Protein AF-A0A183LHF1-F1 (afdb_monomer_lite)

Sequence (135 aa):
MEDNWKGIKETLTSTCQEVLCRNKRRHKKWISVDTLDNIQERENKKTVINNDLKQLYDTTKKLVRKHSKPERLIKDKKCKPITEIQEQKKRWLEHFVELLYSPAPLDSQDIEAAHTDIHLDVTLPTVEEIRMAII

Structure (mmCIF, N/CA/C/O backbone):
data_AF-A0A183LHF1-F1
#
_entry.id   AF-A0A183LHF1-F1
#
loop_
_atom_site.group_PDB
_atom_site.id
_atom_site.type_symbol
_atom_site.label_atom_id
_atom_site.label_alt_id
_atom_site.label_comp_id
_atom_site.label_asym_id
_atom_site.label_entity_id
_atom_site.label_seq_id
_atom_site.pdbx_PDB_ins_code
_atom_site.Cartn_x
_atom_site.Cartn_y
_atom_site.Cartn_z
_atom_site.occupancy
_atom_site.B_iso_or_equiv
_atom_site.auth_seq_id
_atom_site.auth_comp_id
_atom_site.auth_asym_id
_atom_site.auth_atom_id
_atom_site.pdbx_PDB_model_num
ATOM 1 N N . MET A 1 1 ? 48.823 24.822 -56.031 1.00 61.16 1 MET A N 1
ATOM 2 C CA . MET A 1 1 ? 49.327 24.619 -54.651 1.00 61.16 1 MET A CA 1
ATOM 3 C C . MET A 1 1 ? 48.181 24.392 -53.664 1.00 61.16 1 MET A C 1
ATOM 5 O O . MET A 1 1 ? 48.345 23.535 -52.803 1.00 61.16 1 MET A O 1
ATOM 9 N N . GLU A 1 2 ? 47.021 25.050 -53.830 1.00 70.25 2 GLU A N 1
ATOM 10 C CA . GLU A 1 2 ? 45.779 24.762 -53.079 1.00 70.25 2 GLU A CA 1
ATOM 11 C C . GLU A 1 2 ? 45.395 23.275 -53.020 1.00 70.25 2 GLU A C 1
ATOM 13 O O . GLU A 1 2 ? 45.027 22.778 -51.958 1.00 70.25 2 GLU A O 1
ATOM 18 N N . ASP A 1 3 ? 45.484 22.558 -54.144 1.00 76.31 3 ASP A N 1
ATOM 19 C CA . ASP A 1 3 ? 44.961 21.186 -54.238 1.00 76.31 3 ASP A CA 1
ATOM 20 C C . ASP A 1 3 ? 45.717 20.195 -53.347 1.00 76.31 3 ASP A C 1
ATOM 22 O O . ASP A 1 3 ? 45.119 19.300 -52.751 1.00 76.31 3 ASP A O 1
ATOM 26 N N . ASN A 1 4 ? 47.027 20.400 -53.184 1.00 82.81 4 ASN A N 1
ATOM 27 C CA . ASN A 1 4 ? 47.843 19.584 -52.287 1.00 82.81 4 ASN A CA 1
ATOM 28 C C . ASN A 1 4 ? 47.452 19.823 -50.822 1.00 82.81 4 ASN A C 1
ATOM 30 O O . ASN A 1 4 ? 47.304 18.891 -50.034 1.00 82.81 4 ASN A O 1
ATOM 34 N N . TRP A 1 5 ? 47.213 21.087 -50.467 1.00 82.12 5 TRP A N 1
ATOM 35 C CA . TRP A 1 5 ? 46.762 21.455 -49.130 1.00 82.12 5 TRP A CA 1
ATOM 36 C C . TRP A 1 5 ? 45.366 20.902 -48.817 1.00 82.12 5 TRP A C 1
ATOM 38 O O . TRP A 1 5 ? 45.108 20.426 -47.709 1.00 82.12 5 TRP A O 1
ATOM 48 N N . LYS A 1 6 ? 44.479 20.889 -49.815 1.00 91.31 6 LYS A N 1
ATOM 49 C CA . LYS A 1 6 ? 43.157 20.269 -49.718 1.00 91.31 6 LYS A CA 1
ATOM 50 C C . LYS A 1 6 ? 43.257 18.763 -49.447 1.00 91.31 6 LYS A C 1
ATOM 52 O O . LYS A 1 6 ? 42.612 18.283 -48.516 1.00 91.31 6 LYS A O 1
ATOM 57 N N . GLY A 1 7 ? 44.122 18.047 -50.171 1.00 91.88 7 GLY A N 1
ATOM 58 C CA . GLY A 1 7 ? 44.333 16.607 -49.973 1.00 91.88 7 GLY A CA 1
ATOM 59 C C . GLY A 1 7 ? 44.878 16.256 -48.582 1.00 91.88 7 GLY A C 1
ATOM 60 O O . GLY A 1 7 ? 44.431 15.292 -47.954 1.00 91.88 7 GLY A O 1
ATOM 61 N N . ILE A 1 8 ? 45.780 17.084 -48.045 1.00 91.44 8 ILE A N 1
ATOM 62 C CA . ILE A 1 8 ? 46.306 16.919 -46.679 1.00 91.44 8 ILE A CA 1
ATOM 63 C C . ILE A 1 8 ? 45.191 17.121 -45.643 1.00 91.44 8 ILE A C 1
ATOM 65 O O . ILE A 1 8 ? 45.056 16.348 -44.696 1.00 91.44 8 ILE A O 1
ATOM 69 N N . LYS A 1 9 ? 44.339 18.133 -45.825 1.00 90.12 9 LYS A N 1
ATOM 70 C CA . LYS A 1 9 ? 43.229 18.402 -44.902 1.00 90.12 9 LYS A CA 1
ATOM 71 C C . LYS A 1 9 ? 42.185 17.280 -44.906 1.00 90.12 9 LYS A C 1
ATOM 73 O O . LYS A 1 9 ? 41.663 16.923 -43.848 1.00 90.12 9 LYS A O 1
ATOM 78 N N . GLU A 1 10 ? 41.889 16.715 -46.074 1.00 90.75 10 GLU A N 1
ATOM 79 C CA . GLU A 1 10 ? 40.945 15.603 -46.234 1.00 90.75 10 GLU A CA 1
ATOM 80 C C . GLU A 1 10 ? 41.475 14.303 -45.620 1.00 90.75 10 GLU A C 1
ATOM 82 O O . GLU A 1 10 ? 40.746 13.642 -44.878 1.00 90.75 10 GLU A O 1
ATOM 87 N N . THR A 1 11 ? 42.752 13.976 -45.839 1.00 93.31 11 THR A N 1
ATOM 88 C CA . THR A 1 11 ? 43.387 12.790 -45.235 1.00 93.31 11 THR A CA 1
ATOM 89 C C . THR A 1 11 ? 43.414 12.883 -43.714 1.00 93.31 11 THR A C 1
ATOM 91 O O . THR A 1 11 ? 42.981 11.950 -43.043 1.00 93.31 11 THR A O 1
ATOM 94 N N . LEU A 1 12 ? 43.802 14.032 -43.155 1.00 89.81 12 LEU A N 1
ATOM 95 C CA . LEU A 1 12 ? 43.815 14.240 -41.704 1.00 89.81 12 LEU A CA 1
ATOM 96 C C . LEU A 1 12 ? 42.403 14.153 -41.099 1.00 89.81 12 LEU A C 1
ATOM 98 O O . LEU A 1 12 ? 42.202 13.536 -40.054 1.00 89.81 12 LEU A O 1
ATOM 102 N N . THR A 1 13 ? 41.403 14.706 -41.793 1.00 87.06 13 THR A N 1
ATOM 103 C CA . THR A 1 13 ? 39.990 14.612 -41.391 1.00 87.06 13 THR A CA 1
ATOM 104 C C . THR A 1 13 ? 39.491 13.166 -41.430 1.00 87.06 13 THR A C 1
ATOM 106 O O . THR A 1 13 ? 38.764 12.752 -40.526 1.00 87.06 13 THR A O 1
ATOM 109 N N . SER A 1 14 ? 39.890 12.387 -42.439 1.00 88.00 14 SER A N 1
ATOM 110 C CA . SER A 1 14 ? 39.530 10.972 -42.568 1.00 88.00 14 SER A CA 1
ATOM 111 C C . SER A 1 14 ? 40.136 10.140 -41.442 1.00 88.00 14 SER A C 1
ATOM 113 O O . SER A 1 14 ? 39.407 9.432 -40.750 1.00 88.00 14 SER A O 1
ATOM 115 N N . THR A 1 15 ? 41.435 10.303 -41.178 1.00 87.88 15 THR A N 1
ATOM 116 C CA . THR A 1 15 ? 42.129 9.602 -40.091 1.00 87.88 15 THR A CA 1
ATOM 117 C C . THR A 1 15 ? 41.528 9.956 -38.734 1.00 87.88 15 THR A C 1
ATOM 119 O O . THR A 1 15 ? 41.270 9.071 -37.924 1.00 87.88 15 THR A O 1
ATOM 122 N N . CYS A 1 16 ? 41.209 11.231 -38.479 1.00 76.25 16 CYS A N 1
ATOM 123 C CA . CYS A 1 16 ? 40.510 11.617 -37.254 1.00 76.25 16 CYS A CA 1
ATOM 124 C C . CYS A 1 16 ? 39.110 10.989 -37.157 1.00 76.25 16 CYS A C 1
ATOM 126 O O . CYS A 1 16 ? 38.717 10.571 -36.074 1.00 76.25 16 CYS A O 1
ATOM 128 N N . GLN A 1 17 ? 38.351 10.891 -38.252 1.00 81.00 17 GLN A N 1
ATOM 129 C CA . GLN A 1 17 ? 37.031 10.244 -38.247 1.00 81.00 17 GLN A CA 1
ATOM 130 C C . GLN A 1 17 ? 37.096 8.723 -38.030 1.00 81.00 17 GLN A C 1
ATOM 132 O O . GLN A 1 17 ? 36.169 8.163 -37.433 1.00 81.00 17 GLN A O 1
ATOM 137 N N . GLU A 1 18 ? 38.161 8.078 -38.507 1.00 79.44 18 GLU A N 1
ATOM 138 C CA . GLU A 1 18 ? 38.438 6.648 -38.356 1.00 79.44 18 GLU A CA 1
ATOM 139 C C . GLU A 1 18 ? 38.912 6.316 -36.934 1.00 79.44 18 GLU A C 1
ATOM 141 O O . GLU A 1 18 ? 38.310 5.478 -36.262 1.00 79.44 18 GLU A O 1
ATOM 146 N N . VAL A 1 19 ? 39.906 7.054 -36.423 1.00 79.19 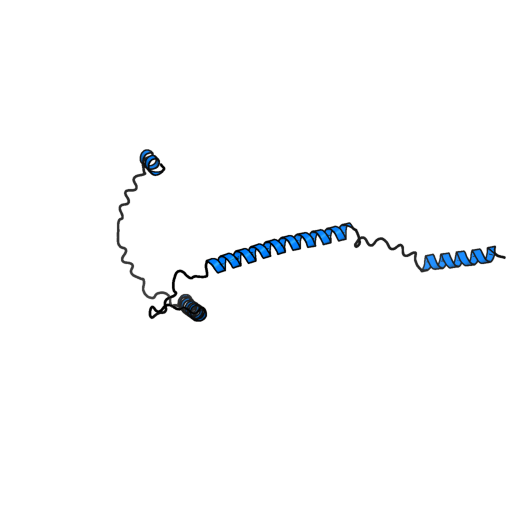19 VAL A N 1
ATOM 147 C CA . VAL A 1 19 ? 40.457 6.879 -35.068 1.00 79.19 19 VAL A CA 1
ATOM 148 C C . VAL A 1 19 ? 39.430 7.236 -33.995 1.00 79.19 19 VAL A C 1
ATOM 150 O O . VAL A 1 19 ? 39.270 6.503 -33.022 1.00 79.19 19 VAL A O 1
ATOM 153 N N . LEU A 1 20 ? 38.676 8.326 -34.176 1.00 71.44 20 LEU A N 1
ATOM 154 C CA . LEU A 1 20 ? 37.611 8.715 -33.245 1.00 71.44 20 LEU A CA 1
ATOM 155 C C . LEU A 1 20 ? 36.328 7.894 -33.432 1.00 71.44 20 LEU A C 1
ATOM 157 O O . LEU A 1 20 ? 35.336 8.227 -32.781 1.00 71.44 20 LEU A O 1
ATOM 161 N N . CYS A 1 21 ? 36.345 6.869 -34.306 1.00 55.97 21 CYS A N 1
ATOM 162 C CA . CYS A 1 21 ? 35.245 5.957 -34.615 1.00 55.97 21 CYS A CA 1
ATOM 163 C C . CYS A 1 21 ? 33.910 6.692 -34.589 1.00 55.97 21 CYS A C 1
ATOM 165 O O . CYS A 1 21 ? 33.253 6.594 -33.557 1.00 55.97 21 CYS A O 1
ATOM 167 N N . ARG A 1 22 ? 33.534 7.442 -35.654 1.00 58.31 22 ARG A N 1
ATOM 168 C CA . ARG A 1 22 ? 32.258 8.203 -35.766 1.00 58.31 22 ARG A CA 1
ATOM 169 C C . ARG A 1 22 ? 31.235 7.656 -34.786 1.00 58.31 22 ARG A C 1
ATOM 171 O O . ARG A 1 22 ? 30.554 6.669 -35.084 1.00 58.31 22 ARG A O 1
ATOM 178 N N . ASN A 1 23 ? 31.187 8.265 -33.602 1.00 59.03 23 ASN A N 1
ATOM 179 C CA . ASN A 1 23 ? 30.394 7.750 -32.507 1.00 59.03 23 ASN A CA 1
ATOM 180 C C . ASN A 1 23 ? 28.981 8.201 -32.852 1.00 59.03 23 ASN A C 1
ATOM 182 O O . ASN A 1 23 ? 28.476 9.202 -32.343 1.00 59.03 23 ASN A O 1
ATOM 186 N N . LYS A 1 24 ? 28.379 7.525 -33.844 1.00 59.06 24 LYS A N 1
ATOM 187 C CA . LYS A 1 24 ? 26.953 7.559 -34.099 1.00 59.06 24 LYS A CA 1
ATOM 188 C C . LYS A 1 24 ? 26.428 7.216 -32.734 1.00 59.06 24 LYS A C 1
ATOM 190 O O . LYS A 1 24 ? 26.605 6.076 -32.304 1.00 59.06 24 LYS A O 1
ATOM 195 N N . ARG A 1 25 ? 25.905 8.217 -32.022 1.00 59.88 25 ARG A N 1
ATOM 196 C CA . ARG A 1 25 ? 25.139 8.004 -30.807 1.00 59.88 25 ARG A CA 1
ATOM 197 C C . ARG A 1 25 ? 24.043 7.066 -31.262 1.00 59.88 25 ARG A C 1
ATOM 199 O O . ARG A 1 25 ? 23.038 7.505 -31.811 1.00 59.88 25 ARG A O 1
ATOM 206 N N . ARG A 1 26 ? 24.312 5.762 -31.184 1.00 54.00 26 ARG A N 1
ATOM 207 C CA . ARG A 1 26 ? 23.339 4.729 -31.460 1.00 54.00 26 ARG A CA 1
ATOM 208 C C . ARG A 1 26 ? 22.275 5.099 -30.472 1.00 54.00 26 ARG A C 1
ATOM 210 O O . ARG A 1 26 ? 22.586 5.150 -29.279 1.00 54.00 26 ARG A O 1
ATOM 217 N N . HIS A 1 27 ? 21.124 5.525 -30.986 1.00 61.38 27 HIS A N 1
ATOM 218 C CA . HIS A 1 27 ? 19.997 5.886 -30.155 1.00 61.38 27 HIS A CA 1
ATOM 219 C C . HIS A 1 27 ? 19.922 4.801 -29.096 1.00 61.38 27 HIS A C 1
ATOM 221 O O . HIS A 1 27 ? 19.747 3.621 -29.418 1.00 61.38 27 HIS A O 1
ATOM 227 N N . LYS A 1 28 ? 20.237 5.165 -27.851 1.00 59.06 28 LYS A N 1
ATOM 228 C CA . LYS A 1 28 ? 20.337 4.157 -26.813 1.00 59.06 28 LYS A CA 1
ATOM 229 C C . LYS A 1 28 ? 18.905 3.679 -26.644 1.00 59.06 28 LYS A C 1
ATOM 231 O O . LYS A 1 28 ? 18.039 4.485 -26.326 1.00 59.06 28 LYS A O 1
ATOM 236 N N . LYS A 1 29 ? 18.637 2.411 -26.956 1.00 55.47 29 LYS A N 1
ATOM 237 C CA . LYS A 1 29 ? 17.276 1.848 -26.993 1.00 55.47 29 LYS A CA 1
ATOM 238 C C . LYS A 1 29 ? 16.536 2.031 -25.659 1.00 55.47 29 LYS A C 1
ATOM 240 O O . LYS A 1 29 ? 15.316 2.058 -25.644 1.00 55.47 29 LYS A O 1
ATOM 245 N N . TRP A 1 30 ? 17.276 2.226 -24.562 1.00 55.09 30 TRP A N 1
ATOM 246 C CA . TRP A 1 30 ? 16.714 2.528 -23.246 1.00 55.09 30 TRP A CA 1
ATOM 247 C C . TRP A 1 30 ? 16.080 3.927 -23.134 1.00 55.09 30 TRP A C 1
ATOM 249 O O . TRP A 1 30 ? 15.196 4.094 -22.306 1.00 55.09 30 TRP A O 1
ATOM 259 N N . ILE A 1 31 ? 16.454 4.897 -23.981 1.00 60.44 31 ILE A N 1
ATOM 260 C CA . ILE A 1 31 ? 15.840 6.241 -24.063 1.00 60.44 31 ILE A CA 1
ATOM 261 C C . ILE A 1 31 ? 14.770 6.264 -25.170 1.00 60.44 31 ILE A C 1
ATOM 263 O O . ILE A 1 31 ? 14.683 7.207 -25.948 1.00 60.44 31 ILE A O 1
ATOM 267 N N . SER A 1 32 ? 14.026 5.175 -25.359 1.00 73.94 32 SER A N 1
ATOM 268 C CA . SER A 1 32 ? 12.865 5.192 -26.254 1.00 73.94 32 SER A CA 1
ATOM 269 C C . SER A 1 32 ? 11.754 6.042 -25.630 1.00 73.94 32 SER A C 1
ATOM 271 O O . SER A 1 32 ? 11.610 6.042 -24.408 1.00 73.94 32 SER A O 1
ATOM 273 N N . VAL A 1 33 ? 10.947 6.717 -26.454 1.00 79.06 33 VAL A N 1
ATOM 274 C CA . VAL A 1 33 ? 9.711 7.393 -26.004 1.00 79.06 33 VAL A CA 1
ATOM 275 C C . VAL A 1 33 ? 8.792 6.398 -25.291 1.00 79.06 33 VAL A C 1
ATOM 277 O O . VAL A 1 33 ? 8.276 6.694 -24.223 1.00 79.06 33 VAL A O 1
ATOM 280 N N . ASP A 1 34 ? 8.740 5.162 -25.788 1.00 80.19 34 ASP A N 1
ATOM 281 C CA . ASP A 1 34 ? 8.023 4.051 -25.157 1.00 80.19 34 ASP A CA 1
ATOM 282 C C . ASP A 1 34 ? 8.500 3.768 -23.716 1.00 80.19 34 ASP A C 1
ATOM 284 O O . ASP A 1 34 ? 7.699 3.465 -22.834 1.00 80.19 34 ASP A O 1
ATOM 288 N N . THR A 1 35 ? 9.796 3.928 -23.415 1.00 83.00 35 THR A N 1
ATOM 289 C CA . THR A 1 35 ? 10.294 3.784 -22.035 1.00 83.00 35 THR A CA 1
ATOM 290 C C . THR A 1 35 ? 9.728 4.879 -21.130 1.00 83.00 35 THR A C 1
ATOM 292 O O . THR A 1 35 ? 9.405 4.608 -19.975 1.00 83.00 35 THR A O 1
ATOM 295 N N . LEU A 1 36 ? 9.618 6.111 -21.637 1.00 85.56 36 LEU A N 1
ATOM 296 C CA . LEU A 1 36 ? 9.078 7.244 -20.888 1.00 85.56 36 LEU A CA 1
ATOM 297 C C . LEU A 1 36 ? 7.573 7.074 -20.640 1.00 85.56 36 LEU A C 1
ATOM 299 O O . LEU A 1 36 ? 7.127 7.258 -19.509 1.00 85.56 36 LEU A O 1
ATOM 303 N N . ASP A 1 37 ? 6.823 6.635 -21.652 1.00 88.12 37 ASP A N 1
ATOM 304 C CA . ASP A 1 37 ? 5.385 6.365 -21.543 1.00 88.12 37 ASP A CA 1
ATOM 305 C C . ASP A 1 37 ? 5.100 5.267 -20.506 1.00 88.12 37 ASP A C 1
ATOM 307 O O . ASP A 1 37 ? 4.249 5.431 -19.630 1.00 88.12 37 ASP A O 1
ATOM 311 N N . ASN A 1 38 ? 5.892 4.189 -20.511 1.00 88.62 38 ASN A N 1
ATOM 312 C CA . ASN A 1 38 ? 5.805 3.118 -19.515 1.00 88.62 38 ASN A CA 1
ATOM 313 C C . ASN A 1 38 ? 6.135 3.592 -18.083 1.00 88.62 38 ASN A C 1
ATOM 315 O O . ASN A 1 38 ? 5.572 3.076 -17.113 1.00 88.62 38 ASN A O 1
ATOM 319 N N . ILE A 1 39 ? 7.056 4.550 -17.916 1.00 91.00 39 ILE A N 1
ATOM 320 C CA . ILE A 1 39 ? 7.353 5.156 -16.606 1.00 91.00 39 ILE A CA 1
ATOM 321 C C . ILE A 1 39 ? 6.159 5.991 -16.141 1.00 91.00 39 ILE A C 1
ATOM 323 O O . ILE A 1 39 ? 5.694 5.807 -15.015 1.00 91.00 39 ILE A O 1
ATOM 327 N N . GLN A 1 40 ? 5.616 6.836 -17.017 1.00 91.69 40 GLN A N 1
ATOM 328 C CA . GLN A 1 40 ? 4.469 7.681 -16.698 1.00 91.69 40 GLN A CA 1
ATOM 329 C C . GLN A 1 40 ? 3.229 6.850 -16.340 1.00 91.69 40 GLN A C 1
ATOM 331 O O . GLN A 1 40 ? 2.514 7.164 -15.388 1.00 91.69 40 GLN A O 1
ATOM 336 N N . GLU A 1 41 ? 2.985 5.748 -17.051 1.00 90.44 41 GLU A N 1
ATOM 337 C CA . GLU A 1 41 ? 1.868 4.848 -16.765 1.00 90.44 41 GLU A CA 1
ATOM 338 C C . GLU A 1 41 ? 1.996 4.200 -15.375 1.00 90.44 41 GLU A C 1
ATOM 340 O O . GLU A 1 41 ? 1.013 4.081 -14.637 1.00 90.44 41 GLU A O 1
ATOM 345 N N . ARG A 1 42 ? 3.215 3.818 -14.975 1.00 94.38 42 ARG A N 1
ATOM 346 C CA . ARG A 1 42 ? 3.487 3.276 -13.633 1.00 94.38 42 ARG A CA 1
ATOM 347 C C . ARG A 1 42 ? 3.267 4.318 -12.543 1.00 94.38 42 ARG A C 1
ATOM 349 O O . ARG A 1 42 ? 2.712 3.984 -11.495 1.00 94.38 42 ARG A O 1
ATOM 356 N N . GLU A 1 43 ? 3.668 5.564 -12.778 1.00 94.56 43 GLU A N 1
ATOM 357 C CA . GLU A 1 43 ? 3.411 6.663 -11.846 1.00 94.56 43 GLU A CA 1
ATOM 358 C C . GLU A 1 43 ? 1.913 6.923 -11.686 1.00 94.56 43 GLU A C 1
ATOM 360 O O . GLU A 1 43 ? 1.428 7.005 -10.558 1.00 94.56 43 GLU A O 1
ATOM 365 N N . ASN A 1 44 ? 1.162 6.937 -12.787 1.00 91.00 44 ASN A N 1
ATOM 366 C CA . ASN A 1 44 ? -0.289 7.122 -12.763 1.00 91.00 44 ASN A CA 1
ATOM 367 C C . ASN A 1 44 ? -1.004 5.982 -12.016 1.00 91.00 44 ASN A C 1
ATOM 369 O O . ASN A 1 44 ? -1.889 6.223 -11.200 1.00 91.00 44 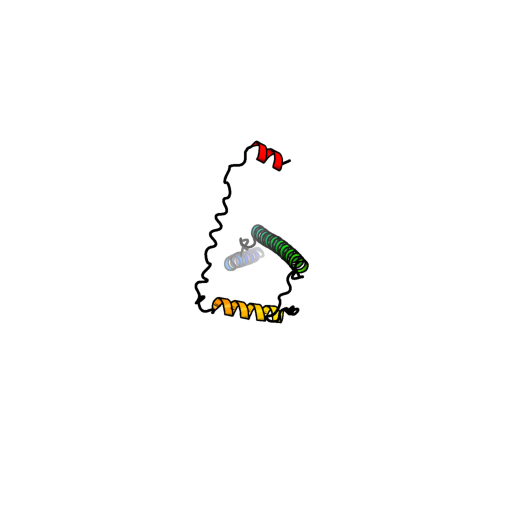ASN A O 1
ATOM 373 N N . LYS A 1 45 ? -0.591 4.724 -12.212 1.00 93.00 45 LYS A N 1
ATOM 374 C CA . LYS A 1 45 ? -1.137 3.589 -11.441 1.00 93.00 45 LYS A CA 1
ATOM 375 C C . LYS A 1 45 ? -0.861 3.737 -9.943 1.00 93.00 45 LYS A C 1
ATOM 377 O O . LYS A 1 45 ? -1.734 3.475 -9.117 1.00 93.00 45 LYS A O 1
ATOM 382 N N . LYS A 1 46 ? 0.338 4.200 -9.578 1.00 93.75 46 LYS A N 1
ATOM 383 C CA . LYS A 1 46 ? 0.718 4.447 -8.181 1.00 93.75 46 LYS A CA 1
ATOM 384 C C . LYS A 1 46 ? -0.097 5.582 -7.551 1.00 93.75 46 LYS A C 1
ATOM 386 O O . LYS A 1 46 ? -0.474 5.471 -6.386 1.00 93.75 46 LYS A O 1
ATOM 391 N N . THR A 1 47 ? -0.374 6.662 -8.284 1.00 90.38 47 THR A N 1
ATOM 392 C CA . THR A 1 47 ? -1.184 7.779 -7.768 1.00 90.38 47 THR A CA 1
ATOM 393 C C . THR A 1 47 ? -2.641 7.380 -7.559 1.00 90.38 47 THR A C 1
ATOM 395 O O . THR A 1 47 ? -3.206 7.751 -6.532 1.00 90.38 47 THR A O 1
ATOM 398 N N . VAL A 1 48 ? -3.214 6.568 -8.455 1.00 91.31 48 VAL A N 1
ATOM 399 C CA . VAL A 1 48 ? -4.565 6.001 -8.293 1.00 91.31 48 VAL A CA 1
ATOM 400 C C . VAL A 1 48 ? -4.654 5.172 -7.008 1.00 91.31 48 VAL A C 1
ATOM 402 O O . VAL A 1 48 ? -5.461 5.491 -6.140 1.00 91.31 48 VAL A O 1
ATOM 405 N N . ILE A 1 49 ? -3.747 4.205 -6.813 1.00 93.06 49 ILE A N 1
ATOM 406 C CA . ILE A 1 49 ? -3.726 3.359 -5.604 1.00 93.06 49 ILE A CA 1
ATOM 407 C C . ILE A 1 49 ? -3.565 4.200 -4.329 1.00 93.06 49 ILE A C 1
ATOM 409 O O . ILE A 1 49 ? -4.251 3.972 -3.334 1.00 93.06 49 ILE A O 1
ATOM 413 N N . ASN A 1 50 ? -2.670 5.191 -4.336 1.00 93.00 50 ASN A N 1
ATOM 414 C CA . ASN A 1 50 ? -2.473 6.064 -3.178 1.00 93.00 50 ASN A CA 1
ATOM 415 C C . ASN A 1 50 ? -3.719 6.898 -2.851 1.00 93.00 50 ASN A C 1
ATOM 417 O O . ASN A 1 50 ? -4.005 7.133 -1.676 1.00 93.00 50 ASN A O 1
ATOM 421 N N . ASN A 1 51 ? -4.457 7.348 -3.866 1.00 93.00 51 ASN A N 1
ATOM 422 C CA . ASN A 1 51 ? -5.712 8.062 -3.662 1.00 93.00 51 ASN A CA 1
ATOM 423 C C . ASN A 1 51 ? -6.783 7.142 -3.056 1.00 93.00 51 ASN A C 1
ATOM 425 O O . ASN A 1 51 ? -7.438 7.526 -2.088 1.00 93.00 51 ASN A O 1
ATOM 429 N N . ASP A 1 52 ? -6.901 5.910 -3.552 1.00 94.75 52 ASP A N 1
ATOM 430 C CA . ASP A 1 52 ? -7.836 4.914 -3.015 1.00 94.75 52 ASP A CA 1
ATOM 431 C C . ASP A 1 52 ? -7.510 4.569 -1.554 1.00 94.75 52 ASP A C 1
ATOM 433 O O . ASP A 1 52 ? -8.389 4.567 -0.690 1.00 94.75 52 ASP A O 1
ATOM 437 N N . LEU A 1 53 ? -6.226 4.375 -1.233 1.00 94.56 53 LEU A N 1
ATOM 438 C CA . LEU A 1 53 ? -5.762 4.157 0.141 1.00 94.56 53 LEU A CA 1
ATOM 439 C C . LEU A 1 53 ? -6.071 5.348 1.054 1.00 94.56 53 LEU A C 1
ATOM 441 O O . LEU A 1 53 ? -6.484 5.158 2.200 1.00 94.56 53 LEU A O 1
ATOM 445 N N . LYS A 1 54 ? -5.908 6.577 0.556 1.00 94.75 54 LYS A N 1
ATOM 446 C CA . LYS A 1 54 ? -6.263 7.788 1.302 1.00 94.75 54 LYS A CA 1
ATOM 447 C C . LYS A 1 54 ? -7.765 7.829 1.605 1.00 94.75 54 LYS A C 1
ATOM 449 O O . LYS A 1 54 ? -8.142 8.096 2.745 1.00 94.75 54 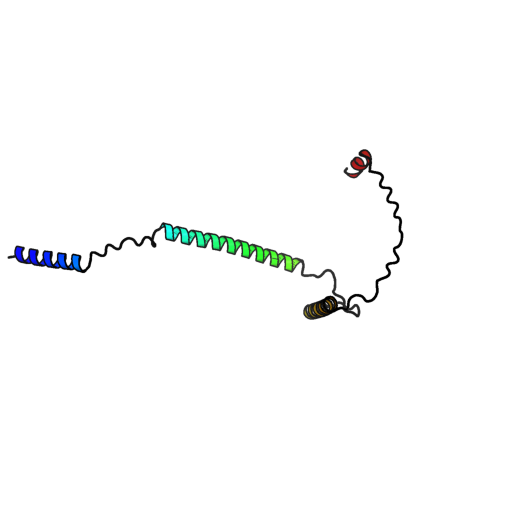LYS A O 1
ATOM 454 N N . GLN A 1 55 ? -8.616 7.502 0.631 1.00 93.81 55 GLN A N 1
ATOM 455 C CA . GLN A 1 55 ? -10.066 7.426 0.841 1.00 93.81 55 GLN A CA 1
ATOM 456 C C . GLN A 1 55 ? -10.456 6.338 1.851 1.00 93.81 55 GLN A C 1
ATOM 458 O O . GLN A 1 55 ? -11.305 6.573 2.719 1.00 93.81 55 GLN A O 1
ATOM 463 N N . LEU A 1 56 ? -9.819 5.165 1.785 1.00 93.56 56 LEU A N 1
ATOM 464 C CA . LEU A 1 56 ? -10.012 4.088 2.761 1.00 93.56 56 LEU A CA 1
ATOM 465 C C . LEU A 1 56 ? -9.617 4.530 4.174 1.00 93.56 56 LEU A C 1
ATOM 467 O O . LEU A 1 56 ? -10.364 4.293 5.130 1.00 93.56 56 LEU A O 1
ATOM 471 N N . TYR A 1 57 ? -8.481 5.216 4.313 1.00 91.94 57 TYR A N 1
ATOM 472 C CA . TYR A 1 57 ? -8.028 5.770 5.587 1.00 91.94 57 TYR A CA 1
ATOM 473 C C . TYR A 1 57 ? -9.025 6.794 6.151 1.00 91.94 57 TYR A C 1
ATOM 475 O O . TYR A 1 57 ? -9.441 6.676 7.307 1.00 91.94 57 TYR A O 1
ATOM 483 N N . ASP A 1 58 ? -9.470 7.754 5.338 1.00 90.38 58 ASP A N 1
ATOM 484 C CA . ASP A 1 58 ? -10.429 8.784 5.755 1.00 90.38 58 ASP A CA 1
ATOM 485 C C . ASP A 1 58 ? -11.788 8.179 6.157 1.00 90.38 58 ASP A C 1
ATOM 487 O O . ASP A 1 58 ? -12.389 8.579 7.162 1.00 90.38 58 ASP A O 1
ATOM 491 N N . THR A 1 59 ? -12.246 7.154 5.432 1.00 88.38 59 THR A N 1
ATOM 492 C CA . THR A 1 59 ? -13.479 6.414 5.746 1.00 88.38 59 THR A CA 1
ATOM 493 C C . THR A 1 59 ? -13.349 5.648 7.062 1.00 88.38 59 THR A C 1
ATOM 495 O O . THR A 1 59 ? -14.228 5.740 7.922 1.00 88.38 59 THR A O 1
ATOM 498 N N . THR A 1 60 ? -12.222 4.964 7.273 1.00 86.62 60 THR A N 1
ATOM 499 C CA . THR A 1 60 ? -11.930 4.230 8.513 1.00 86.62 60 THR A CA 1
ATOM 500 C C . THR A 1 60 ? -11.862 5.182 9.704 1.00 86.62 60 THR A C 1
ATOM 502 O O . THR A 1 60 ? -12.507 4.954 10.726 1.00 86.62 60 THR A O 1
ATOM 505 N N . LYS A 1 61 ? -11.170 6.316 9.557 1.00 87.81 61 LYS A N 1
ATOM 506 C CA . LYS A 1 61 ? -11.103 7.372 10.575 1.00 87.81 61 LYS A CA 1
ATOM 507 C C . LYS A 1 61 ? -12.491 7.911 10.931 1.00 87.81 61 LYS A C 1
ATOM 509 O O . LYS A 1 61 ? -12.782 8.140 12.107 1.00 87.81 61 LYS A O 1
ATOM 514 N N . LYS A 1 62 ? -13.372 8.087 9.939 1.00 86.56 62 LYS A N 1
ATOM 515 C CA . LYS A 1 62 ? -14.769 8.500 10.151 1.00 86.56 62 LYS A CA 1
ATOM 516 C C . LYS A 1 62 ? -15.577 7.433 10.897 1.00 86.56 62 LYS A C 1
ATOM 518 O O . LYS A 1 62 ? -16.349 7.799 11.781 1.00 86.56 62 LYS A O 1
ATOM 523 N N . LEU A 1 63 ? -15.402 6.149 10.580 1.00 78.88 63 LEU A N 1
ATOM 524 C CA . LEU A 1 63 ? -16.060 5.040 11.283 1.00 78.88 63 LEU A CA 1
ATOM 525 C C . LEU A 1 63 ? -15.594 4.935 12.738 1.00 78.88 63 LEU A C 1
ATOM 527 O O . LEU A 1 63 ? -16.423 4.952 13.643 1.00 78.88 63 LEU A O 1
ATOM 531 N N . VAL A 1 64 ? -14.283 4.938 12.983 1.00 75.94 64 VAL A N 1
ATOM 532 C CA . VAL A 1 64 ? -13.719 4.908 14.343 1.00 75.94 64 VAL A CA 1
ATOM 533 C C . VAL A 1 64 ? -14.249 6.076 15.17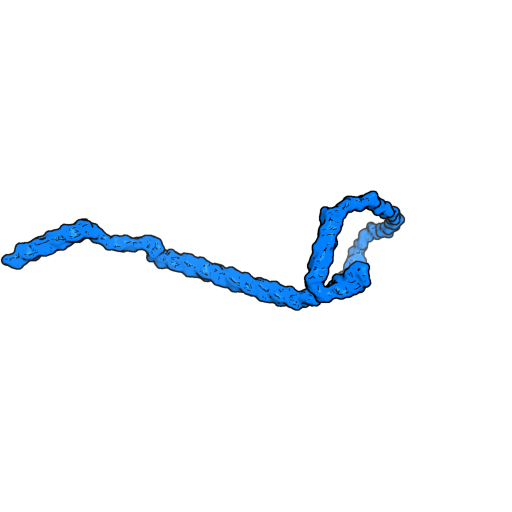8 1.00 75.94 64 VAL A C 1
ATOM 535 O O . VAL A 1 64 ? -14.660 5.886 16.320 1.00 75.94 64 VAL A O 1
ATOM 538 N N . ARG A 1 65 ? -14.336 7.282 14.598 1.00 64.06 65 ARG A N 1
ATOM 539 C CA . ARG A 1 65 ? -14.912 8.444 15.289 1.00 64.06 65 ARG A CA 1
ATOM 540 C C . ARG A 1 65 ? -16.397 8.259 15.629 1.00 64.06 65 ARG A C 1
ATOM 542 O O . ARG A 1 65 ? -16.824 8.720 16.684 1.00 64.06 65 ARG A O 1
ATOM 549 N N . LYS A 1 66 ? -17.181 7.596 14.772 1.00 67.88 66 LYS A N 1
ATOM 550 C CA . LYS A 1 66 ? -18.609 7.312 15.015 1.00 67.88 66 LYS A CA 1
ATOM 551 C C . LYS A 1 66 ? -18.830 6.278 16.124 1.00 67.88 66 LYS A C 1
ATOM 553 O O . LYS A 1 66 ? -19.769 6.432 16.894 1.00 67.88 66 LYS A O 1
ATOM 558 N N . HIS A 1 67 ? -17.951 5.284 16.245 1.00 60.12 67 HIS A N 1
ATOM 559 C CA . HIS A 1 67 ? -18.030 4.228 17.268 1.00 60.12 67 HIS A CA 1
ATOM 560 C C . HIS A 1 67 ? -17.206 4.532 18.533 1.00 60.12 67 HIS A C 1
ATOM 562 O O . HIS A 1 67 ? -17.068 3.686 19.410 1.00 60.12 67 HIS A O 1
ATOM 568 N N . SER A 1 68 ? -16.674 5.752 18.662 1.00 54.97 68 SER A N 1
ATOM 569 C CA . SER A 1 68 ? -15.813 6.174 19.778 1.00 54.97 68 SER A CA 1
ATOM 570 C C . SER A 1 68 ? -16.523 6.253 21.138 1.00 54.97 68 SER A C 1
ATOM 572 O O . SER A 1 68 ? -15.866 6.526 22.144 1.00 54.97 68 SER A O 1
ATOM 574 N N . LYS A 1 69 ? -17.842 6.045 21.198 1.00 60.00 69 LYS A N 1
ATOM 575 C CA . LYS A 1 69 ? -18.556 5.854 22.462 1.00 60.00 69 LYS A CA 1
ATOM 576 C C . LYS A 1 69 ? -18.686 4.351 22.712 1.00 60.00 69 LYS A C 1
ATOM 578 O O . LYS A 1 69 ? -19.503 3.723 22.041 1.00 60.00 69 LYS A O 1
ATOM 583 N N . PRO A 1 70 ? -17.925 3.756 23.646 1.00 57.22 70 PRO A N 1
ATOM 584 C CA . PRO A 1 70 ? -18.240 2.411 24.095 1.00 57.22 70 PRO A CA 1
ATOM 585 C C . PRO A 1 70 ? -19.613 2.442 24.779 1.00 57.22 70 PRO A C 1
ATOM 587 O O . PRO A 1 70 ? -19.786 3.049 25.832 1.00 57.22 70 PRO A O 1
ATOM 590 N N . GLU A 1 71 ? -20.597 1.794 24.159 1.00 56.53 71 GLU A N 1
ATOM 591 C CA . GLU A 1 71 ? -21.972 1.655 24.664 1.00 56.53 71 GLU A CA 1
ATOM 592 C C . GLU A 1 71 ? -22.046 0.773 25.926 1.00 56.53 71 GLU A C 1
ATOM 594 O O . GLU A 1 71 ? -23.020 0.795 26.673 1.00 56.53 71 GLU A O 1
ATOM 599 N N . ARG A 1 72 ? -20.964 0.044 26.229 1.00 58.84 72 ARG A N 1
ATOM 600 C CA . ARG A 1 72 ? -20.780 -0.693 27.481 1.00 58.84 72 ARG A CA 1
ATOM 601 C C . ARG A 1 72 ? -19.601 -0.123 28.260 1.00 58.84 72 ARG A C 1
ATOM 603 O O . ARG A 1 72 ? -18.451 -0.236 27.843 1.00 58.84 72 ARG A O 1
ATOM 610 N N . LEU A 1 73 ? -19.894 0.451 29.424 1.00 61.41 73 LEU A N 1
ATOM 611 C CA . LEU A 1 73 ? -18.887 0.822 30.414 1.00 61.41 73 LEU A CA 1
ATOM 612 C C . LEU A 1 73 ? -18.178 -0.450 30.899 1.00 61.41 73 LEU A C 1
ATOM 614 O O . LEU A 1 73 ? -18.813 -1.345 31.458 1.00 61.41 73 LEU A O 1
ATOM 618 N N . ILE A 1 74 ? -16.863 -0.530 30.692 1.00 62.78 74 ILE A N 1
ATOM 619 C CA . ILE A 1 74 ? -16.026 -1.586 31.269 1.00 62.78 74 ILE A CA 1
ATOM 620 C C . ILE A 1 74 ? -15.979 -1.331 32.784 1.00 62.78 74 ILE A C 1
ATOM 622 O O . ILE A 1 74 ? -15.395 -0.348 33.232 1.00 62.78 74 ILE A O 1
ATOM 626 N N . LYS A 1 75 ? -16.652 -2.176 33.576 1.00 71.12 75 LYS A N 1
ATOM 627 C CA . LYS A 1 75 ? -16.781 -2.022 35.040 1.00 71.12 75 LYS A CA 1
ATOM 628 C C . LYS A 1 75 ? -15.715 -2.813 35.767 1.00 71.12 75 LYS A C 1
ATOM 630 O O . LYS A 1 75 ? -15.640 -4.003 35.479 1.00 71.12 75 LYS A O 1
ATOM 635 N N . ASP A 1 76 ? -14.938 -2.209 36.667 1.00 66.94 76 ASP A N 1
ATOM 636 C CA . ASP A 1 76 ? -13.908 -2.863 37.498 1.00 66.94 76 ASP A CA 1
ATOM 637 C C . ASP A 1 76 ? -14.459 -4.023 38.368 1.00 66.94 76 ASP A C 1
ATOM 639 O O . ASP A 1 76 ? -15.666 -4.267 38.417 1.00 66.94 76 ASP A O 1
ATOM 643 N N . LYS A 1 77 ? -13.584 -4.766 39.069 1.00 73.81 77 LYS A N 1
ATOM 644 C CA . LYS A 1 77 ? -14.001 -5.848 39.995 1.00 73.81 77 LYS A CA 1
ATOM 645 C C . LYS A 1 77 ? -14.890 -5.339 41.154 1.00 73.81 77 LYS A C 1
ATOM 647 O O . LYS A 1 77 ? -15.493 -6.142 41.853 1.00 73.81 77 LYS A O 1
ATOM 652 N N . LYS A 1 78 ? -14.987 -4.019 41.352 1.00 76.06 78 LYS A N 1
ATOM 653 C CA . LYS A 1 78 ? -15.799 -3.329 42.367 1.00 76.06 78 LYS A CA 1
ATOM 654 C C . LYS A 1 78 ? -17.035 -2.643 41.752 1.00 76.06 78 LYS A C 1
ATOM 656 O O . LYS A 1 78 ? -17.652 -1.802 42.402 1.00 76.06 78 LYS A O 1
ATOM 661 N N . CYS A 1 79 ? -17.404 -3.004 40.516 1.00 52.62 79 CYS A N 1
ATOM 662 C CA . CYS A 1 79 ? -18.523 -2.460 39.740 1.00 52.62 79 CYS A CA 1
ATOM 663 C C . CYS A 1 79 ? -18.457 -0.956 39.398 1.00 52.62 79 CYS A C 1
ATOM 665 O O . CYS A 1 79 ? -19.461 -0.391 38.955 1.00 52.62 79 CYS A O 1
ATOM 667 N N . LYS A 1 80 ? -17.302 -0.299 39.531 1.00 75.69 80 LYS A N 1
ATOM 668 C CA . LYS A 1 80 ? -17.104 1.102 39.140 1.00 75.69 80 LYS A CA 1
ATOM 669 C C . LYS A 1 80 ? -16.757 1.225 37.650 1.00 75.69 80 LYS A C 1
ATOM 671 O O . LYS A 1 80 ? -15.986 0.413 37.134 1.00 75.69 80 LYS A O 1
ATOM 676 N N . PRO A 1 81 ? -17.315 2.218 36.934 1.00 65.19 81 PRO A N 1
ATOM 677 C CA . PRO A 1 81 ? -17.013 2.436 35.523 1.00 65.19 81 PRO A CA 1
ATOM 678 C C . PRO A 1 81 ? -15.578 2.946 35.337 1.00 65.19 81 PRO A C 1
ATOM 680 O O . PRO A 1 81 ? -15.199 3.959 35.918 1.00 65.19 81 PRO A O 1
ATOM 683 N N . ILE A 1 82 ? -14.799 2.255 34.502 1.00 65.62 82 ILE A N 1
ATOM 684 C CA . ILE A 1 82 ? -13.440 2.656 34.130 1.00 65.62 82 ILE A CA 1
ATOM 685 C C . ILE A 1 82 ? -13.528 3.624 32.947 1.00 65.62 82 ILE A C 1
ATOM 687 O O . ILE A 1 82 ? -13.844 3.221 31.821 1.00 65.62 82 ILE A O 1
ATOM 691 N N . THR A 1 83 ? -13.266 4.905 33.204 1.00 67.56 83 THR A N 1
ATOM 692 C CA . THR A 1 83 ? -13.341 5.983 32.204 1.00 67.56 83 THR A CA 1
ATOM 693 C C . THR A 1 83 ? -12.035 6.193 31.438 1.00 67.56 83 THR A C 1
ATOM 695 O O . THR A 1 83 ? -12.046 6.833 30.389 1.00 67.56 83 THR A O 1
ATOM 698 N N . GLU A 1 84 ? -10.912 5.661 31.931 1.00 74.88 84 GLU A N 1
ATOM 699 C CA . GLU A 1 84 ? -9.586 5.886 31.355 1.00 74.88 84 GLU A CA 1
ATOM 700 C C . GLU A 1 84 ? -9.121 4.720 30.464 1.00 74.88 84 GLU A C 1
ATOM 702 O O . GLU A 1 84 ? -9.113 3.554 30.862 1.00 74.88 84 GLU A O 1
ATOM 707 N N . ILE A 1 85 ? -8.681 5.034 29.238 1.00 75.06 85 ILE A N 1
ATOM 708 C CA . ILE A 1 85 ? -8.240 4.047 28.231 1.00 75.06 85 ILE A CA 1
ATOM 709 C C . ILE A 1 85 ? -7.066 3.191 28.743 1.00 75.06 85 ILE A C 1
ATOM 711 O O . ILE A 1 85 ? -6.964 2.013 28.399 1.00 75.06 85 ILE A O 1
ATOM 715 N N . GLN A 1 86 ? -6.178 3.760 29.563 1.00 75.50 86 GLN A N 1
ATOM 716 C CA . GLN A 1 86 ? -5.027 3.042 30.123 1.00 75.50 86 GLN A CA 1
ATOM 717 C C . GLN A 1 86 ? -5.453 1.977 31.136 1.00 75.50 86 GLN A C 1
ATOM 719 O O . GLN A 1 86 ? -4.978 0.843 31.079 1.00 75.50 86 GLN A O 1
ATOM 724 N N . GLU A 1 87 ? -6.408 2.299 32.006 1.00 76.31 87 GLU A N 1
ATOM 725 C CA . GLU A 1 87 ? -6.965 1.349 32.970 1.00 76.31 87 GLU A CA 1
ATOM 726 C C . GLU A 1 87 ? -7.750 0.227 32.274 1.00 76.31 87 GLU A C 1
ATOM 728 O O . GLU A 1 87 ? -7.639 -0.939 32.659 1.00 76.31 87 GLU A O 1
ATOM 733 N N . GLN A 1 88 ? -8.472 0.543 31.189 1.00 76.19 88 GLN A N 1
ATOM 734 C CA . GLN A 1 88 ? -9.125 -0.474 30.359 1.00 76.19 88 GLN A CA 1
ATOM 735 C C . GLN A 1 88 ? -8.098 -1.438 29.756 1.00 76.19 88 GLN A C 1
ATOM 737 O O . GLN A 1 88 ? -8.269 -2.650 29.857 1.00 76.19 88 GLN A O 1
ATOM 742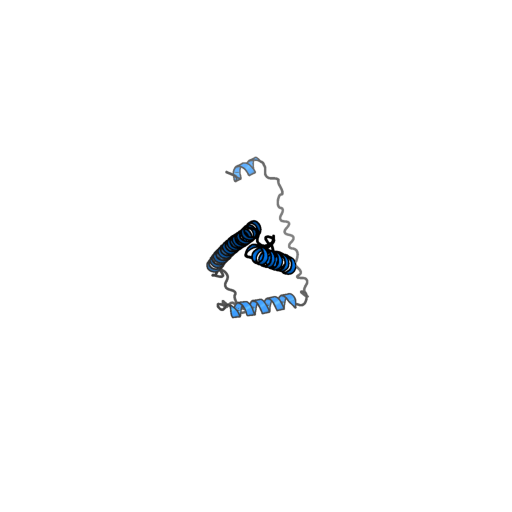 N N . LYS A 1 89 ? -7.007 -0.920 29.174 1.00 83.44 89 LYS A N 1
ATOM 743 C CA . LYS A 1 89 ? -5.924 -1.745 28.611 1.00 83.44 89 LYS A CA 1
ATOM 744 C C . LYS A 1 89 ? -5.249 -2.621 29.663 1.00 83.44 89 LYS A C 1
ATOM 746 O O . LYS A 1 89 ? -5.029 -3.800 29.402 1.00 83.44 89 LYS A O 1
ATOM 751 N N . LYS A 1 90 ? -4.952 -2.070 30.845 1.00 85.12 90 LYS A N 1
ATOM 752 C CA . LYS A 1 90 ? -4.368 -2.827 31.961 1.00 85.12 90 LYS A CA 1
ATOM 753 C C . LYS A 1 90 ? -5.261 -4.001 32.354 1.00 85.12 90 LYS A C 1
ATOM 755 O O . LYS A 1 90 ? -4.780 -5.117 32.503 1.00 85.12 90 LYS A O 1
ATOM 760 N N . ARG A 1 91 ? -6.569 -3.772 32.438 1.00 81.81 91 ARG A N 1
ATOM 761 C CA . ARG A 1 91 ? -7.522 -4.823 32.786 1.00 81.81 91 ARG A CA 1
ATOM 762 C C . ARG A 1 91 ? -7.717 -5.864 31.688 1.00 81.81 91 ARG A C 1
ATOM 764 O O . ARG A 1 91 ? -7.865 -7.042 31.995 1.00 81.81 91 ARG A O 1
ATOM 771 N N . TRP A 1 92 ? -7.690 -5.449 30.423 1.00 82.88 92 TRP A N 1
ATOM 772 C CA . TRP A 1 92 ? -7.642 -6.380 29.295 1.00 82.88 92 TRP A CA 1
ATOM 773 C C . TRP A 1 92 ? -6.415 -7.285 29.379 1.00 82.88 92 TRP A C 1
ATOM 775 O O . TRP A 1 92 ? -6.550 -8.490 29.211 1.00 82.88 92 TRP A O 1
ATOM 785 N N . LEU A 1 93 ? -5.243 -6.722 29.687 1.00 84.06 93 LEU A N 1
ATOM 786 C CA . LEU A 1 93 ? -4.008 -7.485 29.849 1.00 84.06 93 LEU A CA 1
ATOM 787 C C . LEU A 1 93 ? -4.108 -8.485 31.010 1.00 84.06 93 LEU A C 1
ATOM 789 O O . LEU A 1 93 ? -3.787 -9.651 30.822 1.00 84.06 93 LEU A O 1
ATOM 793 N N . GLU A 1 94 ? -4.608 -8.055 32.171 1.00 83.94 94 GLU A N 1
ATOM 794 C CA . GLU A 1 94 ? -4.846 -8.935 33.325 1.00 83.94 94 GLU A CA 1
ATOM 795 C C . GLU A 1 94 ? -5.776 -10.104 32.965 1.00 83.94 94 GLU A C 1
ATOM 797 O O . GLU A 1 94 ? -5.438 -11.252 33.231 1.00 83.94 94 GLU A O 1
ATOM 802 N N . HIS A 1 95 ? -6.899 -9.834 32.292 1.00 81.44 95 HIS A N 1
ATOM 803 C CA . HIS A 1 95 ? -7.872 -10.862 31.910 1.00 81.44 95 HIS A CA 1
ATOM 804 C C . HIS A 1 95 ? -7.339 -11.815 30.830 1.00 81.44 95 HIS A C 1
ATOM 806 O O . HIS A 1 95 ? -7.658 -13.002 30.838 1.00 81.44 95 HIS A O 1
ATOM 812 N N . PHE A 1 96 ? -6.528 -11.313 29.893 1.00 83.06 96 PHE A N 1
ATOM 813 C CA . PHE A 1 96 ? -5.864 -12.144 28.887 1.00 83.06 96 PHE A CA 1
ATOM 814 C C . PHE A 1 96 ? -4.810 -13.054 29.512 1.00 83.06 96 PHE A C 1
ATOM 816 O O . PHE A 1 96 ? -4.734 -14.224 29.157 1.00 83.06 96 PHE A O 1
ATOM 823 N N . VAL A 1 97 ? -4.014 -12.537 30.448 1.00 85.50 97 VAL A N 1
ATOM 824 C CA . VAL A 1 97 ? -3.037 -13.336 31.199 1.00 85.50 97 VAL A CA 1
ATOM 825 C C . VAL A 1 97 ? -3.762 -14.388 32.043 1.00 85.50 97 VAL A C 1
ATOM 827 O O . VAL A 1 97 ? -3.388 -15.554 32.017 1.00 85.50 97 VAL A O 1
ATOM 830 N N . GLU A 1 98 ? -4.847 -14.019 32.720 1.00 81.69 98 GLU A N 1
ATOM 831 C CA . GLU A 1 98 ? -5.669 -14.949 33.500 1.00 81.69 98 GLU A CA 1
ATOM 832 C C . GLU A 1 98 ? -6.304 -16.049 32.632 1.00 81.69 98 GLU A C 1
ATOM 834 O O . GLU A 1 98 ? -6.387 -17.188 33.075 1.00 81.69 98 GLU A O 1
ATOM 839 N N . LEU A 1 99 ? -6.689 -15.751 31.384 1.00 79.75 99 LEU A N 1
ATOM 840 C CA . LEU A 1 99 ? -7.187 -16.742 30.419 1.00 79.75 99 LEU A CA 1
ATOM 841 C C . LEU A 1 99 ? -6.084 -17.656 29.871 1.00 79.75 99 LEU A C 1
ATOM 843 O O . LEU A 1 99 ? -6.293 -18.857 29.744 1.00 79.75 99 LEU A O 1
ATOM 847 N N . LEU A 1 100 ? -4.926 -17.094 29.515 1.00 79.00 100 LEU A N 1
ATOM 848 C CA . LEU A 1 100 ? -3.832 -17.838 28.879 1.00 79.00 100 LEU A CA 1
ATOM 849 C C . LEU A 1 100 ? -3.073 -18.734 29.859 1.00 79.00 100 LEU A C 1
ATOM 851 O O . LEU A 1 100 ? -2.544 -19.766 29.456 1.00 79.00 100 LEU A O 1
ATOM 855 N N . TYR A 1 101 ? -3.006 -18.326 31.124 1.00 80.94 101 TYR A N 1
ATOM 856 C CA . TYR A 1 101 ? -2.258 -19.021 32.169 1.00 80.94 101 TYR A CA 1
ATOM 857 C C . TYR A 1 101 ? -3.163 -19.570 33.281 1.00 80.94 101 TYR A C 1
ATOM 859 O O . TYR A 1 101 ? -2.648 -20.030 34.301 1.00 80.94 101 TYR A O 1
ATOM 867 N N . SER A 1 102 ? -4.493 -19.539 33.103 1.00 69.56 102 SER A N 1
ATOM 868 C CA . SER A 1 102 ? -5.414 -20.219 34.018 1.00 69.56 102 SER A CA 1
ATOM 869 C C . SER A 1 102 ? -5.107 -21.711 34.028 1.00 69.56 102 SER A C 1
ATOM 871 O O . SER A 1 102 ? -5.046 -22.316 32.953 1.00 69.56 102 SER A O 1
ATOM 873 N N . PRO A 1 103 ? -4.964 -22.342 35.204 1.00 63.44 103 PRO A N 1
ATOM 874 C CA . PRO A 1 103 ? -5.057 -23.790 35.276 1.00 63.44 103 PRO A CA 1
ATOM 875 C C . PRO A 1 103 ? -6.410 -24.220 34.694 1.00 63.44 103 PRO A C 1
ATOM 877 O O . PRO A 1 103 ? -7.406 -23.509 34.844 1.00 63.44 103 PRO A O 1
ATOM 880 N N . ALA A 1 104 ? -6.435 -25.362 34.000 1.00 58.94 104 ALA A N 1
ATOM 881 C CA . ALA A 1 104 ? -7.677 -25.931 33.486 1.00 58.94 104 ALA A CA 1
ATOM 882 C C . ALA A 1 104 ? -8.732 -25.945 34.609 1.00 58.94 104 ALA A C 1
ATOM 884 O O . ALA A 1 104 ? -8.353 -26.245 35.747 1.00 58.94 104 ALA A O 1
ATOM 885 N N . PRO A 1 105 ? -10.005 -25.603 34.326 1.00 60.19 105 PRO A N 1
ATOM 886 C CA . PRO A 1 105 ? -11.054 -25.631 35.336 1.00 60.19 105 PRO A CA 1
ATOM 887 C C . PRO A 1 105 ? -11.009 -26.984 36.048 1.00 60.19 105 PRO A C 1
ATOM 889 O O . PRO A 1 105 ? -11.181 -28.023 35.414 1.00 60.19 105 PRO A O 1
ATOM 892 N N . LEU A 1 106 ? -10.663 -26.967 37.336 1.00 54.38 106 LEU A N 1
ATOM 893 C CA . LEU A 1 106 ? -10.483 -28.185 38.134 1.00 54.38 106 LEU A CA 1
ATOM 894 C C . LEU A 1 106 ? -11.822 -28.837 38.479 1.00 54.38 106 LEU A C 1
ATOM 896 O O . LEU A 1 106 ? -11.868 -30.015 38.822 1.00 54.38 106 LEU A O 1
ATOM 900 N N . ASP A 1 107 ? -12.899 -28.088 38.285 1.00 60.50 107 ASP A N 1
ATOM 901 C CA . ASP A 1 107 ? -14.246 -28.565 38.460 1.00 60.50 107 ASP A CA 1
ATOM 902 C C . ASP A 1 107 ? -14.833 -28.760 37.062 1.00 60.50 107 ASP A C 1
ATOM 904 O O . ASP A 1 107 ? -15.061 -27.803 36.315 1.00 60.50 107 ASP A O 1
ATOM 908 N N . SER A 1 108 ? -15.067 -30.027 36.705 1.00 55.09 108 SER A N 1
ATOM 909 C CA . SER A 1 108 ? -16.225 -30.382 35.885 1.00 55.09 108 SER A CA 1
ATOM 910 C C . SER A 1 108 ? -17.375 -29.572 36.455 1.00 55.09 108 SER A C 1
ATOM 912 O O . SER A 1 108 ? -17.815 -29.827 37.574 1.00 55.09 108 SER A O 1
ATOM 914 N N . GLN A 1 109 ? -17.785 -28.514 35.762 1.00 59.81 109 GLN A N 1
ATOM 915 C CA . GLN A 1 109 ? -19.028 -27.868 36.108 1.00 59.81 109 GLN A CA 1
ATOM 916 C C . GLN A 1 109 ? -20.058 -28.955 35.836 1.00 59.81 109 GLN A C 1
ATOM 918 O O . GLN A 1 109 ? -20.332 -29.254 34.673 1.00 59.81 109 GLN A O 1
ATOM 923 N N . ASP A 1 110 ? -20.521 -29.617 36.896 1.00 55.88 110 ASP A N 1
ATOM 924 C CA . ASP A 1 110 ? -21.640 -30.540 36.844 1.00 55.88 110 ASP A CA 1
ATOM 925 C C . ASP A 1 110 ? -22.842 -29.686 36.456 1.00 55.88 110 ASP A C 1
ATOM 927 O O . ASP A 1 110 ? -23.599 -29.172 37.279 1.00 55.88 110 ASP A O 1
ATOM 931 N N . ILE A 1 111 ? -22.950 -29.440 35.152 1.00 58.44 111 ILE A N 1
ATOM 932 C CA . ILE A 1 111 ? -24.170 -29.016 34.513 1.00 58.44 111 ILE A CA 1
ATOM 933 C C . ILE A 1 111 ? -25.048 -30.242 34.688 1.00 58.44 111 ILE A C 1
ATOM 935 O O . ILE A 1 111 ? -25.012 -31.162 33.872 1.00 58.44 111 ILE A O 1
ATOM 939 N N . GLU A 1 112 ? -25.766 -30.292 35.809 1.00 59.84 112 GLU A N 1
ATOM 940 C CA . GLU A 1 112 ? -26.929 -31.147 35.939 1.00 59.84 112 GLU A CA 1
ATOM 941 C C . GLU A 1 112 ? -27.767 -30.843 34.703 1.00 59.84 112 GLU A C 1
ATOM 943 O O . GLU A 1 112 ? -28.283 -29.734 34.525 1.00 59.84 112 GLU A O 1
ATOM 948 N N . ALA A 1 113 ? -27.743 -31.784 33.760 1.00 55.34 113 ALA A N 1
ATOM 949 C CA . ALA A 1 113 ? -28.444 -31.648 32.510 1.00 55.34 113 ALA A CA 1
ATOM 950 C C . ALA A 1 113 ? -29.916 -31.551 32.883 1.00 55.34 113 ALA A C 1
ATOM 952 O O . ALA A 1 113 ? -30.549 -32.549 33.222 1.00 55.34 113 ALA A O 1
ATOM 953 N N . ALA A 1 114 ? -30.461 -30.337 32.861 1.00 57.72 114 ALA A N 1
ATOM 954 C CA . ALA A 1 114 ? -31.892 -30.172 32.901 1.00 57.72 114 ALA A CA 1
ATOM 955 C C . ALA A 1 114 ? -32.415 -30.887 31.656 1.00 57.72 114 ALA A C 1
ATOM 957 O O . ALA A 1 114 ? -32.286 -30.376 30.540 1.00 57.72 114 ALA A O 1
ATOM 958 N N . HIS A 1 115 ? -32.981 -32.079 31.850 1.00 60.19 115 HIS A N 1
ATOM 959 C CA . HIS A 1 115 ? -33.839 -32.739 30.879 1.00 60.19 115 HIS A CA 1
ATOM 960 C C . HIS A 1 115 ? -35.096 -31.888 30.738 1.00 60.19 115 HIS A C 1
ATOM 962 O O . HIS A 1 115 ? -36.176 -32.216 31.218 1.00 60.19 115 HIS A O 1
ATOM 968 N N . THR A 1 116 ? -34.937 -30.728 30.113 1.00 55.56 116 THR A N 1
ATOM 969 C CA . THR A 1 116 ? -36.058 -30.074 29.481 1.00 55.56 116 THR A CA 1
ATOM 970 C C . THR A 1 116 ? -36.185 -30.808 28.164 1.00 55.56 116 THR A C 1
ATOM 972 O O . THR A 1 116 ? -35.558 -30.436 27.172 1.00 55.56 116 THR A O 1
ATOM 975 N N . ASP A 1 117 ? -36.961 -31.889 28.176 1.00 59.56 117 ASP A N 1
ATOM 976 C CA . ASP A 1 117 ? -37.621 -32.360 26.969 1.00 59.56 117 ASP A CA 1
ATOM 977 C C . ASP A 1 117 ? -38.544 -31.220 26.536 1.00 59.56 117 ASP A C 1
ATOM 979 O O . ASP A 1 117 ? -39.733 -31.171 26.852 1.00 59.56 117 ASP A O 1
ATOM 983 N N . ILE A 1 118 ? -37.963 -30.221 25.867 1.00 62.12 118 ILE A N 1
ATOM 984 C CA . ILE A 1 118 ? -38.729 -29.270 25.089 1.00 62.12 118 ILE A CA 1
ATOM 985 C C . ILE A 1 118 ? -39.274 -30.130 23.960 1.00 62.12 118 ILE A C 1
ATOM 987 O O . ILE A 1 118 ? -38.595 -30.365 22.961 1.00 62.12 118 ILE A O 1
ATOM 991 N N . HIS A 1 119 ? -40.482 -30.652 24.162 1.00 58.84 119 HIS A N 1
ATOM 992 C CA . HIS A 1 119 ? -41.286 -31.246 23.113 1.00 58.84 119 HIS A CA 1
ATOM 993 C C . HIS A 1 119 ? -41.641 -30.120 22.140 1.00 58.84 119 HIS A C 1
ATOM 995 O O . HIS A 1 119 ? -42.731 -29.550 22.163 1.00 58.84 119 HIS A O 1
ATOM 1001 N N . LEU A 1 120 ? -40.663 -29.744 21.319 1.00 54.28 120 LEU A N 1
ATOM 1002 C CA . LEU A 1 120 ? -40.914 -29.084 20.061 1.00 54.28 120 LEU A CA 1
ATOM 1003 C C . LEU A 1 120 ? -41.729 -30.103 19.280 1.00 54.28 120 LEU A C 1
ATOM 1005 O O . LEU A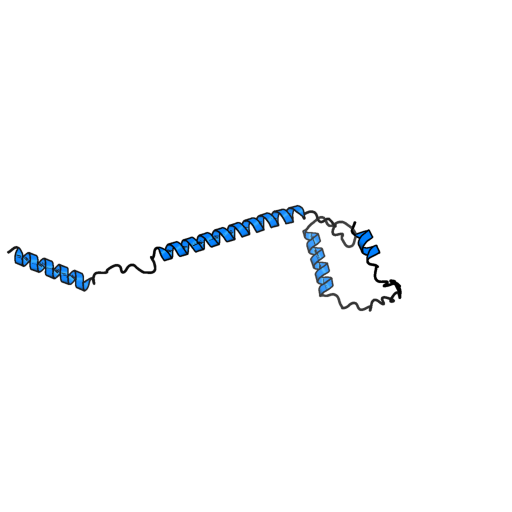 1 120 ? -41.194 -31.113 18.829 1.00 54.28 120 LEU A O 1
ATOM 1009 N N . ASP A 1 121 ? -43.036 -29.881 19.205 1.00 61.41 121 ASP A N 1
ATOM 1010 C CA . ASP A 1 121 ? -43.849 -30.567 18.222 1.00 61.41 121 ASP A CA 1
ATOM 1011 C C . ASP A 1 121 ? -43.313 -30.135 16.857 1.00 61.41 121 ASP A C 1
ATOM 1013 O O . ASP A 1 121 ? -43.582 -29.032 16.380 1.00 61.41 121 ASP A O 1
ATOM 1017 N N . VAL A 1 122 ? -42.438 -30.963 16.281 1.00 60.56 122 VAL A N 1
ATOM 1018 C CA . VAL A 1 122 ? -41.852 -30.768 14.952 1.00 60.56 122 VAL A CA 1
ATOM 1019 C C . VAL A 1 122 ? -42.912 -31.129 13.911 1.00 60.56 122 VAL A C 1
ATOM 1021 O O . VAL A 1 122 ? -42.695 -31.955 13.025 1.00 60.56 122 VAL A O 1
ATOM 1024 N N . THR A 1 123 ? -44.093 -30.528 14.025 1.00 75.25 123 THR A N 1
ATOM 1025 C CA . THR A 1 123 ? -45.085 -30.572 12.965 1.00 75.25 123 THR A CA 1
ATOM 1026 C C . THR A 1 123 ? -44.626 -29.585 11.898 1.00 75.25 123 THR A C 1
ATOM 1028 O O . THR A 1 123 ? -44.452 -28.392 12.152 1.00 75.25 123 THR A O 1
ATOM 1031 N N . LEU A 1 124 ? -44.349 -30.108 10.703 1.00 75.81 124 LEU A N 1
ATOM 1032 C CA . LEU A 1 124 ? -44.012 -29.307 9.529 1.00 75.81 124 LEU A CA 1
ATOM 1033 C C . LEU A 1 124 ? -45.137 -28.287 9.282 1.00 75.81 124 LEU A C 1
ATOM 1035 O O . LEU A 1 124 ? -46.286 -28.710 9.135 1.00 75.81 124 LEU A O 1
ATOM 1039 N N . PRO A 1 125 ? -44.834 -26.977 9.219 1.00 74.69 125 PRO A N 1
ATOM 1040 C CA . PRO A 1 125 ? -45.853 -25.970 8.974 1.00 74.69 125 PRO A CA 1
ATOM 1041 C C . PRO A 1 125 ? -46.473 -26.184 7.595 1.00 74.69 125 PRO A C 1
ATOM 1043 O O . PRO A 1 125 ? -45.783 -26.444 6.603 1.00 74.69 125 PRO A O 1
ATOM 1046 N N . THR A 1 126 ? -47.794 -26.084 7.548 1.00 81.75 126 THR A N 1
ATOM 1047 C CA . THR A 1 126 ? -48.565 -26.213 6.315 1.00 81.75 126 THR A CA 1
ATOM 1048 C C . THR A 1 126 ? -48.316 -25.016 5.398 1.00 81.75 126 THR A C 1
ATOM 1050 O O . THR A 1 126 ? -47.939 -23.920 5.824 1.00 81.75 126 THR A O 1
ATOM 1053 N N . VAL A 1 127 ? -48.507 -25.217 4.094 1.00 78.69 127 VAL A N 1
ATOM 1054 C CA . VAL A 1 127 ? -48.266 -24.184 3.073 1.00 78.69 127 VAL A CA 1
ATOM 1055 C C . VAL A 1 127 ? -49.150 -22.951 3.306 1.00 78.69 127 VAL A C 1
ATOM 1057 O O . VAL A 1 127 ? -48.767 -21.829 2.977 1.00 78.69 127 VAL A O 1
ATOM 1060 N N . GLU A 1 128 ? -50.319 -23.147 3.897 1.00 82.56 128 GLU A N 1
ATOM 1061 C CA . GLU A 1 128 ? -51.306 -22.136 4.249 1.00 82.56 128 GLU A CA 1
ATOM 1062 C C . GLU A 1 128 ? -50.804 -21.232 5.383 1.00 82.56 128 GLU A C 1
ATOM 1064 O O . GLU A 1 128 ? -50.901 -20.007 5.281 1.00 82.56 128 GLU A O 1
ATOM 1069 N N . GLU A 1 129 ? -50.192 -21.814 6.416 1.00 80.75 129 GLU A N 1
ATOM 1070 C CA . GLU A 1 129 ? -49.594 -21.079 7.539 1.00 80.75 129 GLU A CA 1
ATOM 1071 C C . GLU A 1 129 ? -48.417 -20.215 7.077 1.00 80.75 129 GLU A C 1
ATOM 1073 O O . GLU A 1 129 ? -48.311 -19.047 7.455 1.00 80.75 129 GLU A O 1
ATOM 1078 N N . ILE A 1 130 ? -47.577 -20.750 6.184 1.00 82.94 130 ILE A N 1
ATOM 1079 C CA . ILE A 1 130 ? -46.452 -20.007 5.597 1.00 82.94 130 ILE A CA 1
ATOM 1080 C C . ILE A 1 130 ? -46.958 -18.810 4.776 1.00 82.94 130 ILE A C 1
ATOM 1082 O O . ILE A 1 130 ? -46.370 -17.730 4.832 1.00 82.94 130 ILE A O 1
ATOM 1086 N N . ARG A 1 131 ? -48.065 -18.963 4.034 1.00 80.12 131 ARG A N 1
ATOM 1087 C CA . ARG A 1 131 ? -48.650 -17.860 3.249 1.00 80.12 131 ARG A CA 1
ATOM 1088 C C . ARG A 1 131 ? -49.248 -16.761 4.119 1.00 80.12 131 ARG A C 1
ATOM 1090 O O . ARG A 1 131 ? -49.144 -15.600 3.738 1.00 80.12 131 ARG A O 1
ATOM 1097 N N . MET A 1 132 ? -49.853 -17.099 5.257 1.00 83.00 132 MET A N 1
ATOM 1098 C CA . MET A 1 132 ? -50.445 -16.096 6.150 1.00 83.00 132 MET A CA 1
ATOM 1099 C C . MET A 1 132 ? -49.404 -15.213 6.850 1.00 83.00 132 MET A C 1
ATOM 1101 O O . MET A 1 132 ? -49.720 -14.081 7.189 1.00 83.00 132 MET A O 1
ATOM 1105 N N . ALA A 1 133 ? -48.178 -15.699 7.062 1.00 79.38 133 ALA A N 1
ATOM 1106 C CA . ALA A 1 133 ? -47.147 -14.967 7.803 1.00 79.38 133 ALA A CA 1
ATOM 1107 C C . ALA A 1 133 ? -46.281 -14.019 6.947 1.00 79.38 133 ALA A C 1
ATOM 1109 O O . ALA A 1 133 ? -45.564 -13.188 7.500 1.00 79.38 133 ALA A O 1
ATOM 1110 N N . ILE A 1 134 ? -46.291 -14.170 5.616 1.00 79.44 134 ILE A N 1
ATOM 1111 C CA . ILE A 1 134 ? -45.436 -13.401 4.686 1.00 79.44 134 ILE A CA 1
ATOM 1112 C C . ILE A 1 134 ? -46.128 -12.119 4.165 1.00 79.44 134 ILE A C 1
ATOM 1114 O O . ILE A 1 134 ? -45.463 -11.266 3.577 1.00 79.44 134 ILE A O 1
ATOM 1118 N N . ILE A 1 135 ? -47.438 -11.966 4.385 1.00 61.06 135 ILE A N 1
ATOM 1119 C CA . ILE A 1 135 ? -48.235 -10.785 3.994 1.00 61.06 135 ILE A CA 1
ATOM 1120 C C . ILE A 1 135 ? -48.248 -9.764 5.132 1.00 61.06 135 ILE A C 1
ATOM 1122 O O . ILE A 1 135 ? -48.079 -8.562 4.829 1.00 61.06 135 ILE A O 1
#

Foldseek 3Di:
DVVVVVVVVVVVVVVCCVVVVVPPVPPPVCPDPVVVVVVVVVVVVVVVVVVVVVVVVVVVVVVCVVCVDPPDFPAPPVRHGDPDPVVVVVVVVVVVCCVVPPDDPPDPPPPVPPPPPPPPVPDPDDPVNVVVVVD

Secondary structure (DSSP, 8-state):
-HHHHHHHHHHHHHHHHHHTT-------GGG-HHHHHHHHHHHHHHHHHHHHHHHHHHHHHHHHHHT-S-SS--B-TTS-B---HHHHHHHHHHHHHHHHSPPP-SS---------------PPPPHHHHHHH--

Organism: NCBI:txid48269

Radius of gyration: 42.29 Å; chains: 1; bounding box: 101×58×97 Å

pLDDT: mean 75.28, std 13.19, range [52.62, 94.75]